Protein AF-A0A2N9NLK1-F1 (afdb_monomer)

pLDDT: mean 79.8, std 21.97, range [38.28, 98.75]

Structure (mmCIF, N/CA/C/O backbone):
data_AF-A0A2N9NLK1-F1
#
_entry.id   AF-A0A2N9NLK1-F1
#
loop_
_atom_site.group_PDB
_atom_site.id
_atom_site.type_symbol
_atom_site.label_atom_id
_atom_site.label_alt_id
_atom_site.label_comp_id
_atom_site.label_asym_id
_atom_site.label_entity_id
_atom_site.label_seq_id
_atom_site.pdbx_PDB_ins_code
_atom_site.Cartn_x
_atom_site.Cartn_y
_atom_site.Cartn_z
_atom_site.occupancy
_atom_site.B_iso_or_equiv
_atom_site.auth_seq_id
_atom_site.auth_comp_id
_atom_site.auth_asym_id
_atom_site.auth_atom_id
_atom_site.pdbx_PDB_model_num
ATOM 1 N N . MET A 1 1 ? 2.372 1.868 22.533 1.00 63.94 1 MET A N 1
ATOM 2 C CA . MET A 1 1 ? 2.120 1.530 21.113 1.00 63.94 1 MET A CA 1
ATOM 3 C C . MET A 1 1 ? 2.693 2.636 20.248 1.00 63.94 1 MET A C 1
ATOM 5 O O . MET A 1 1 ? 2.589 3.790 20.648 1.00 63.94 1 MET A O 1
ATOM 9 N N . ALA A 1 2 ? 3.323 2.299 19.120 1.00 80.50 2 ALA A N 1
ATOM 10 C CA . ALA A 1 2 ? 3.783 3.309 18.170 1.00 80.5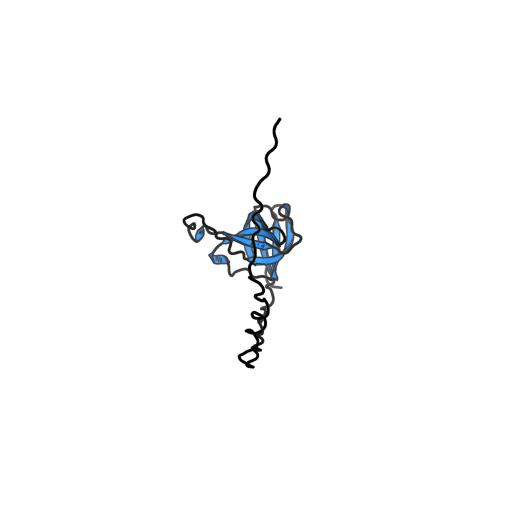0 2 ALA A CA 1
ATOM 11 C C . ALA A 1 2 ? 2.580 4.086 17.608 1.00 80.50 2 ALA A C 1
ATOM 13 O O . ALA A 1 2 ? 1.490 3.533 17.453 1.00 80.50 2 ALA A O 1
ATOM 14 N N . LYS A 1 3 ? 2.768 5.381 17.346 1.00 93.50 3 LYS A N 1
ATOM 15 C CA . LYS A 1 3 ? 1.737 6.220 16.731 1.00 93.50 3 LYS A CA 1
ATOM 16 C C . LYS A 1 3 ? 1.509 5.749 15.284 1.00 93.50 3 LYS A C 1
ATOM 18 O O . LYS A 1 3 ? 2.502 5.572 14.582 1.00 93.50 3 LYS A O 1
ATOM 23 N N . PRO A 1 4 ? 0.252 5.597 14.822 1.00 96.69 4 PRO A N 1
ATOM 24 C CA . PRO A 1 4 ? -0.029 5.289 13.424 1.00 96.69 4 PRO A CA 1
ATOM 25 C C . PRO A 1 4 ? 0.589 6.323 12.479 1.00 96.69 4 PRO A C 1
ATOM 27 O O . PRO A 1 4 ? 0.421 7.529 12.679 1.00 96.69 4 PRO A O 1
ATOM 30 N N . GLU A 1 5 ? 1.264 5.849 11.437 1.00 97.62 5 GLU A N 1
ATOM 31 C CA . GLU A 1 5 ? 1.932 6.677 10.431 1.00 97.62 5 GLU A CA 1
ATOM 32 C C . GLU A 1 5 ? 1.176 6.578 9.104 1.00 97.62 5 GLU A C 1
ATOM 34 O O . GLU A 1 5 ? 0.944 5.486 8.587 1.00 97.62 5 GLU A O 1
ATOM 39 N N . PHE A 1 6 ? 0.765 7.716 8.545 1.00 97.88 6 PHE A N 1
ATOM 40 C CA . PHE A 1 6 ? 0.165 7.735 7.215 1.00 97.88 6 PHE A CA 1
ATOM 41 C C . PHE A 1 6 ? 1.239 7.481 6.160 1.00 97.88 6 PHE A C 1
ATOM 43 O O . PHE A 1 6 ? 2.251 8.177 6.143 1.00 97.88 6 PHE A O 1
ATOM 50 N N . ILE A 1 7 ? 0.990 6.532 5.257 1.00 97.94 7 ILE A N 1
ATOM 51 C CA . ILE A 1 7 ? 1.933 6.206 4.187 1.00 97.94 7 ILE A CA 1
ATOM 52 C C . ILE A 1 7 ? 1.459 6.790 2.857 1.00 97.94 7 ILE A C 1
ATOM 54 O O . ILE A 1 7 ? 2.142 7.629 2.274 1.00 97.94 7 ILE A O 1
ATOM 58 N N . PHE A 1 8 ? 0.297 6.363 2.357 1.00 98.31 8 PHE A N 1
ATOM 59 C CA . PHE A 1 8 ? -0.210 6.821 1.061 1.00 98.31 8 PHE A CA 1
ATOM 60 C C . PHE A 1 8 ? -1.727 6.652 0.928 1.00 98.31 8 PHE A C 1
ATOM 62 O O . PHE A 1 8 ? -2.367 5.951 1.715 1.00 98.31 8 PHE A O 1
ATOM 69 N N . SER A 1 9 ? -2.299 7.290 -0.093 1.00 98.44 9 SER A N 1
ATOM 70 C CA . SER A 1 9 ? -3.684 7.074 -0.523 1.00 98.44 9 SER A CA 1
ATOM 71 C C . SER A 1 9 ? -3.702 6.178 -1.757 1.00 98.44 9 SER A C 1
ATOM 73 O O . SER A 1 9 ? -2.937 6.406 -2.691 1.00 98.44 9 SER A O 1
ATOM 75 N N . VAL A 1 10 ? -4.577 5.177 -1.769 1.00 98.44 10 VAL A N 1
ATOM 76 C CA . VAL A 1 10 ? -4.757 4.263 -2.899 1.00 98.44 10 VAL A CA 1
ATOM 77 C C . VAL A 1 10 ? -5.348 5.024 -4.082 1.00 98.44 10 VAL A C 1
ATOM 79 O O . VAL A 1 10 ? -6.421 5.609 -3.973 1.00 98.44 10 VAL A O 1
ATOM 82 N N . GLU A 1 11 ? -4.662 5.007 -5.217 1.00 97.69 11 GLU A N 1
ATOM 83 C CA . GLU A 1 11 ? -5.116 5.611 -6.472 1.00 97.69 11 GLU A CA 1
ATOM 84 C C . GLU A 1 11 ? -5.952 4.615 -7.283 1.00 97.69 11 GLU A C 1
ATOM 86 O O . GLU A 1 11 ? -7.000 4.963 -7.817 1.00 97.69 11 GLU A O 1
ATOM 91 N N . HIS A 1 12 ? -5.514 3.358 -7.339 1.00 97.06 12 HIS A N 1
ATOM 92 C CA . HIS A 1 12 ? -6.258 2.250 -7.932 1.00 97.06 12 HIS A CA 1
ATOM 93 C C . HIS A 1 12 ? -5.761 0.913 -7.376 1.00 97.06 12 HIS A C 1
ATOM 95 O O . HIS A 1 12 ? -4.760 0.838 -6.656 1.00 97.06 12 HIS A O 1
ATOM 101 N N . THR A 1 13 ? -6.464 -0.158 -7.726 1.00 97.44 13 THR A N 1
ATOM 102 C CA . THR A 1 13 ? -6.131 -1.522 -7.325 1.00 97.44 13 THR A CA 1
ATOM 103 C C . THR A 1 13 ? -6.165 -2.471 -8.509 1.00 97.44 13 THR A C 1
ATOM 105 O O . THR A 1 13 ? -6.843 -2.230 -9.505 1.00 97.44 13 THR A O 1
ATOM 108 N N . PHE A 1 14 ? -5.424 -3.565 -8.394 1.00 96.25 14 PHE A N 1
ATOM 109 C CA . PHE A 1 14 ? -5.533 -4.713 -9.286 1.00 96.25 14 PHE A CA 1
ATOM 110 C C . PHE A 1 14 ? -5.249 -5.987 -8.496 1.00 96.25 14 PHE A C 1
ATOM 112 O O . PHE A 1 14 ? -4.712 -5.933 -7.390 1.00 96.25 14 PHE A O 1
ATOM 119 N N . THR A 1 15 ? -5.600 -7.140 -9.050 1.00 95.69 15 THR A N 1
ATOM 120 C CA . THR A 1 15 ? -5.297 -8.434 -8.438 1.00 95.69 15 THR A CA 1
ATOM 121 C C . THR A 1 15 ? -4.181 -9.135 -9.197 1.00 95.69 15 THR A C 1
ATOM 123 O O . THR A 1 15 ? -4.072 -9.041 -10.420 1.00 95.69 15 THR A O 1
ATOM 126 N N . ILE A 1 16 ? -3.333 -9.850 -8.464 1.00 93.31 16 ILE A N 1
ATOM 127 C CA . ILE A 1 16 ? -2.423 -10.833 -9.042 1.00 93.31 16 ILE A CA 1
ATOM 128 C C . ILE A 1 16 ? -2.986 -12.209 -8.703 1.00 93.31 16 ILE A C 1
ATOM 130 O O . ILE A 1 16 ? -3.142 -12.548 -7.525 1.00 93.31 16 ILE A O 1
ATOM 134 N N . ALA A 1 17 ? -3.300 -12.992 -9.738 1.00 92.62 17 ALA A N 1
ATOM 135 C CA . ALA A 1 17 ? -3.871 -14.326 -9.593 1.00 92.62 17 ALA A CA 1
ATOM 136 C C . ALA A 1 17 ? -3.035 -15.182 -8.626 1.00 92.62 17 ALA A C 1
ATOM 138 O O . ALA A 1 17 ? -1.814 -15.271 -8.751 1.00 92.62 17 ALA A O 1
ATOM 139 N N . GLY A 1 18 ? -3.700 -15.765 -7.626 1.00 92.75 18 GLY A N 1
ATOM 140 C CA . GLY A 1 18 ? -3.068 -16.595 -6.596 1.00 92.75 18 GLY A CA 1
ATOM 141 C C . GLY A 1 18 ? -2.240 -15.847 -5.540 1.00 92.75 18 GLY A C 1
ATOM 142 O O . GLY A 1 18 ? -1.726 -16.498 -4.638 1.00 92.75 18 GLY A O 1
ATOM 143 N N . ARG A 1 19 ? -2.104 -14.513 -5.612 1.00 94.44 19 ARG A N 1
ATOM 144 C CA . ARG A 1 19 ? -1.315 -13.721 -4.642 1.00 94.44 19 ARG A CA 1
ATOM 145 C C . ARG A 1 19 ? -2.149 -12.722 -3.843 1.00 94.44 19 ARG A C 1
ATOM 147 O O . ARG A 1 19 ? -1.874 -12.539 -2.663 1.00 94.44 19 ARG A O 1
ATOM 154 N N . GLY A 1 20 ? -3.151 -12.098 -4.463 1.00 94.81 20 GLY A N 1
ATOM 155 C CA . GLY A 1 20 ? -4.064 -11.168 -3.788 1.00 94.81 20 GLY A CA 1
ATOM 156 C C . GLY A 1 20 ? -4.147 -9.792 -4.445 1.00 94.81 20 GLY A C 1
ATOM 157 O O . GLY A 1 20 ? -3.884 -9.637 -5.639 1.00 94.81 20 GLY A O 1
ATOM 158 N N . VAL A 1 21 ? -4.559 -8.798 -3.657 1.00 97.75 21 VAL A N 1
ATOM 159 C CA . VAL A 1 21 ? -4.818 -7.422 -4.105 1.00 97.75 21 VAL A CA 1
ATOM 160 C C . VAL A 1 21 ? -3.564 -6.569 -3.970 1.00 97.75 21 VAL A C 1
ATOM 162 O O . VAL A 1 21 ? -2.935 -6.524 -2.914 1.00 97.75 21 VAL A O 1
ATOM 165 N N . CYS A 1 22 ? -3.239 -5.836 -5.027 1.00 97.62 22 CYS A N 1
ATOM 166 C CA . CYS A 1 22 ? -2.252 -4.773 -5.017 1.00 97.62 22 CYS A CA 1
ATOM 167 C C . CYS A 1 22 ? -2.941 -3.415 -4.890 1.00 97.62 22 CYS A C 1
ATOM 169 O O . CYS A 1 22 ? -3.770 -3.052 -5.725 1.00 97.62 22 CYS A O 1
ATOM 171 N N . ALA A 1 23 ? -2.547 -2.649 -3.877 1.00 97.94 23 ALA A N 1
ATOM 172 C CA . ALA A 1 23 ? -2.900 -1.247 -3.722 1.00 97.94 23 ALA A CA 1
ATOM 173 C C . ALA A 1 23 ? -1.821 -0.362 -4.346 1.00 97.94 23 ALA A C 1
ATOM 175 O O . ALA A 1 23 ? -0.657 -0.430 -3.952 1.00 97.94 23 ALA A O 1
ATOM 176 N N . VAL A 1 24 ? -2.191 0.464 -5.322 1.00 97.00 24 VAL A N 1
ATOM 177 C CA . VAL A 1 24 ? -1.257 1.350 -6.025 1.00 97.00 24 VAL A CA 1
ATOM 178 C C . VAL A 1 24 ? -1.388 2.764 -5.485 1.00 97.00 24 VAL A C 1
ATOM 180 O O . VAL A 1 24 ? -2.495 3.265 -5.317 1.00 97.00 24 VAL A O 1
ATOM 183 N N . GLY A 1 25 ? -0.255 3.405 -5.209 1.00 96.12 25 GLY A N 1
ATOM 184 C CA . GLY A 1 25 ? -0.213 4.789 -4.726 1.00 96.12 25 GLY A CA 1
ATOM 185 C C . GLY A 1 25 ? 1.055 5.134 -3.941 1.00 96.12 25 GLY A C 1
ATOM 186 O O . GLY A 1 25 ? 1.311 6.307 -3.678 1.00 96.12 25 GLY A O 1
ATOM 187 N N . LEU A 1 26 ? 1.884 4.138 -3.607 1.00 96.44 26 LEU A N 1
ATOM 188 C CA . LEU A 1 26 ? 3.167 4.363 -2.948 1.00 96.44 26 LEU A CA 1
ATOM 189 C C . LEU A 1 26 ? 4.121 5.099 -3.899 1.00 96.44 26 LEU A C 1
ATOM 191 O O . LEU A 1 26 ? 4.350 4.651 -5.025 1.00 96.44 26 LEU A O 1
ATOM 195 N N . ARG A 1 27 ? 4.672 6.234 -3.466 1.00 95.00 27 ARG A N 1
ATOM 196 C CA . ARG A 1 27 ? 5.594 7.037 -4.283 1.00 95.00 27 ARG A CA 1
ATOM 197 C C . ARG A 1 27 ? 7.010 6.478 -4.241 1.00 95.00 27 ARG A C 1
ATOM 199 O O . ARG A 1 27 ? 7.382 5.790 -3.296 1.00 95.00 27 ARG A O 1
ATOM 206 N N . HIS A 1 28 ? 7.835 6.853 -5.220 1.00 91.94 28 HIS A N 1
ATOM 207 C CA . HIS A 1 28 ? 9.243 6.446 -5.261 1.00 91.94 28 HIS A CA 1
ATOM 208 C C . HIS A 1 28 ? 10.018 6.782 -3.977 1.00 91.94 28 HIS A C 1
ATOM 210 O O . HIS A 1 28 ? 10.730 5.937 -3.443 1.00 91.94 28 HIS A O 1
ATOM 216 N N . THR A 1 29 ? 9.815 7.982 -3.428 1.00 93.69 29 THR A N 1
ATOM 217 C CA . THR A 1 29 ? 10.446 8.432 -2.175 1.00 93.69 29 THR A CA 1
ATOM 218 C C . THR A 1 29 ? 10.009 7.636 -0.941 1.00 93.69 29 THR A C 1
ATOM 220 O O . THR A 1 29 ? 10.631 7.745 0.110 1.00 93.69 29 THR A O 1
ATOM 223 N N . GLN A 1 30 ? 8.955 6.827 -1.061 1.00 94.38 30 GLN A N 1
ATOM 224 C CA . GLN A 1 30 ? 8.346 6.059 0.022 1.00 94.38 30 GLN A CA 1
ATOM 225 C C . GLN A 1 30 ? 8.558 4.549 -0.134 1.00 94.38 30 GLN A C 1
ATOM 227 O O . GLN A 1 30 ? 8.073 3.782 0.683 1.00 94.38 30 GLN A O 1
ATOM 232 N N . VAL A 1 31 ? 9.276 4.072 -1.152 1.00 91.19 31 VAL A N 1
ATOM 233 C CA . VAL A 1 31 ? 9.394 2.621 -1.406 1.00 91.19 31 VAL A CA 1
ATOM 234 C C . VAL A 1 31 ? 10.006 1.861 -0.220 1.00 91.19 31 VAL A C 1
ATOM 236 O O . VAL A 1 31 ? 9.633 0.722 0.037 1.00 91.19 31 VAL A O 1
ATOM 239 N N . ASN A 1 32 ? 10.865 2.516 0.566 1.00 92.62 32 ASN A N 1
ATOM 240 C CA . ASN A 1 32 ? 11.464 1.944 1.777 1.00 92.62 32 ASN A CA 1
ATOM 241 C C . ASN A 1 32 ? 10.619 2.155 3.048 1.00 92.62 32 ASN A C 1
ATOM 243 O O . ASN A 1 32 ? 11.031 1.746 4.132 1.00 92.62 32 ASN A O 1
ATOM 247 N N . SER A 1 33 ? 9.457 2.808 2.948 1.00 94.88 33 SER A N 1
ATOM 248 C CA . SER A 1 33 ? 8.591 3.092 4.096 1.00 94.88 33 SER A CA 1
ATOM 249 C C . SER A 1 33 ? 7.682 1.924 4.463 1.00 94.88 33 SER A C 1
ATOM 251 O O . SER A 1 33 ? 6.966 2.032 5.455 1.00 94.88 33 SER A O 1
ATOM 253 N N . LEU A 1 34 ? 7.675 0.835 3.693 1.00 96.12 34 LEU A N 1
ATOM 254 C CA . LEU A 1 34 ? 6.923 -0.391 3.956 1.00 96.12 34 LEU A CA 1
ATOM 255 C C . LEU A 1 34 ? 7.789 -1.608 3.636 1.00 96.12 34 LEU A C 1
ATOM 257 O O . LEU A 1 34 ? 8.583 -1.590 2.699 1.00 96.12 34 LEU A O 1
ATOM 261 N N . ARG A 1 35 ? 7.599 -2.684 4.395 1.00 95.44 35 ARG A N 1
ATOM 262 C CA . ARG A 1 35 ? 8.253 -3.976 4.163 1.00 95.44 35 ARG A CA 1
ATOM 263 C C . ARG A 1 35 ? 7.291 -5.140 4.396 1.00 95.44 35 ARG A C 1
ATOM 265 O O . ARG A 1 35 ? 6.310 -4.969 5.120 1.00 95.44 35 ARG A O 1
ATOM 272 N N . PRO A 1 36 ? 7.563 -6.325 3.818 1.00 96.44 36 PRO A N 1
ATOM 273 C CA . PRO A 1 36 ? 6.789 -7.526 4.108 1.00 96.44 36 PRO A CA 1
ATOM 274 C C . PRO A 1 36 ? 6.627 -7.765 5.616 1.00 96.44 36 PRO A C 1
ATOM 276 O O . PRO A 1 36 ? 7.586 -7.648 6.380 1.00 96.44 36 PRO A O 1
ATOM 279 N N . GLY A 1 37 ? 5.407 -8.095 6.032 1.00 97.06 37 GLY A N 1
ATOM 280 C CA . GLY A 1 37 ? 5.014 -8.330 7.420 1.00 97.06 37 GLY A CA 1
ATOM 281 C C . GLY A 1 37 ? 4.593 -7.083 8.204 1.00 97.06 37 GLY A C 1
ATOM 282 O O . GLY A 1 37 ? 4.057 -7.232 9.301 1.00 97.06 37 GLY A O 1
ATOM 283 N N . ASP A 1 38 ? 4.806 -5.866 7.683 1.00 97.94 38 ASP A N 1
ATOM 284 C CA . ASP A 1 38 ? 4.322 -4.647 8.342 1.00 97.94 38 ASP A CA 1
ATOM 285 C C . ASP A 1 38 ? 2.794 -4.705 8.486 1.00 97.94 38 ASP A C 1
ATOM 287 O O . ASP A 1 38 ? 2.079 -4.986 7.520 1.00 97.94 38 ASP A O 1
ATOM 291 N N . ARG A 1 39 ? 2.285 -4.428 9.692 1.00 97.88 39 ARG A N 1
ATOM 292 C CA . ARG A 1 39 ? 0.845 -4.376 9.966 1.00 97.88 39 ARG A CA 1
ATOM 293 C C . ARG A 1 39 ? 0.310 -3.002 9.615 1.00 97.88 39 ARG A C 1
ATOM 295 O O . ARG A 1 39 ? 0.827 -1.981 10.076 1.00 97.88 39 ARG A O 1
ATOM 302 N N . ILE A 1 40 ? -0.764 -2.993 8.841 1.00 98.38 40 ILE A N 1
ATOM 303 C CA . ILE A 1 40 ? -1.351 -1.781 8.284 1.00 98.38 40 ILE A CA 1
ATOM 304 C C . ILE A 1 40 ? -2.855 -1.718 8.537 1.00 98.38 40 ILE A C 1
ATOM 306 O O . ILE A 1 40 ? -3.534 -2.736 8.693 1.00 98.38 40 ILE A O 1
ATOM 310 N N . GLU A 1 41 ? -3.373 -0.499 8.533 1.00 98.44 41 GLU A N 1
ATOM 311 C CA . GLU A 1 41 ? -4.796 -0.202 8.455 1.00 98.44 41 GLU A CA 1
ATOM 312 C C . GLU A 1 41 ? -5.124 0.449 7.113 1.00 98.44 41 GLU A C 1
ATOM 314 O O . GLU A 1 41 ? -4.477 1.401 6.675 1.00 98.44 41 GLU A O 1
ATOM 319 N N . LEU A 1 42 ? -6.171 -0.065 6.480 1.00 98.50 42 LEU A N 1
ATOM 320 C CA . LEU A 1 42 ? -6.796 0.468 5.283 1.00 98.50 42 LEU A CA 1
ATOM 321 C C . LEU A 1 42 ? -8.045 1.218 5.737 1.00 98.50 42 LEU A C 1
ATOM 323 O O . LEU A 1 42 ? -9.017 0.606 6.179 1.00 98.50 42 LEU A O 1
ATOM 327 N N . ARG A 1 43 ? -7.998 2.547 5.688 1.00 98.56 43 ARG A N 1
ATOM 328 C CA . ARG A 1 43 ? -9.076 3.420 6.163 1.00 98.56 43 ARG A CA 1
ATOM 329 C C . ARG A 1 43 ? -9.821 3.990 4.968 1.00 98.56 43 ARG A C 1
ATOM 331 O O . ARG A 1 43 ? -9.268 4.808 4.228 1.00 98.56 43 ARG A O 1
ATOM 338 N N . ARG A 1 44 ? -11.048 3.527 4.755 1.00 98.38 44 ARG A N 1
ATOM 339 C CA . ARG A 1 44 ? -11.919 3.974 3.663 1.00 98.38 44 ARG A CA 1
ATOM 340 C C . ARG A 1 44 ? -12.548 5.329 3.989 1.00 98.38 44 ARG A C 1
ATOM 342 O O . ARG A 1 44 ? -12.577 5.760 5.141 1.00 98.38 44 ARG A O 1
ATOM 349 N N . ALA A 1 45 ? -13.059 6.002 2.959 1.00 97.00 45 ALA A N 1
ATOM 350 C CA . ALA A 1 45 ? -13.735 7.292 3.107 1.00 97.00 45 ALA A CA 1
ATOM 351 C C . ALA A 1 45 ? -15.071 7.191 3.867 1.00 97.00 45 ALA A C 1
ATOM 353 O O . ALA A 1 45 ? -15.470 8.153 4.512 1.00 97.00 45 ALA A O 1
ATOM 354 N N . ASP A 1 46 ? -15.723 6.025 3.833 1.00 97.00 46 ASP A N 1
ATOM 355 C CA . ASP A 1 46 ? -16.957 5.729 4.577 1.00 97.00 46 ASP A CA 1
ATOM 356 C C . ASP A 1 46 ? -16.729 5.484 6.086 1.00 97.00 46 ASP A C 1
ATOM 358 O O . ASP A 1 46 ? -17.676 5.223 6.822 1.00 97.00 46 ASP A O 1
ATOM 362 N N . GLY A 1 47 ? -15.477 5.564 6.556 1.00 97.56 47 GLY A N 1
ATOM 363 C CA . GLY A 1 47 ? -15.094 5.310 7.946 1.00 97.56 47 GLY A CA 1
ATOM 364 C C . GLY A 1 47 ? -14.740 3.852 8.251 1.00 97.56 47 GLY A C 1
ATOM 365 O O . GLY A 1 47 ? -14.223 3.572 9.333 1.00 97.56 47 GLY A O 1
ATOM 366 N N . THR A 1 48 ? -14.937 2.926 7.309 1.00 98.12 48 THR A N 1
ATOM 367 C CA . THR A 1 48 ? -14.560 1.518 7.471 1.00 98.12 48 THR A CA 1
ATOM 368 C C . THR A 1 48 ? -13.048 1.381 7.609 1.00 98.12 48 THR A C 1
ATOM 370 O O . THR A 1 48 ? -12.274 1.936 6.820 1.00 98.12 48 THR A O 1
ATOM 373 N N . VAL A 1 49 ? -12.618 0.582 8.587 1.00 98.00 49 VAL A N 1
ATOM 374 C CA . VAL A 1 49 ? -11.209 0.250 8.810 1.00 98.00 49 VAL A CA 1
ATOM 375 C C . VAL A 1 49 ? -11.003 -1.244 8.630 1.00 98.00 49 VAL A C 1
ATOM 377 O O . VAL A 1 49 ? -11.598 -2.053 9.338 1.00 98.00 49 VAL A O 1
ATOM 380 N N . VAL A 1 50 ? -10.113 -1.606 7.711 1.00 97.62 50 VAL A N 1
ATOM 381 C CA . VAL A 1 50 ? -9.694 -2.990 7.483 1.00 97.62 50 VAL A CA 1
ATOM 382 C C . VAL A 1 50 ? -8.240 -3.143 7.907 1.00 97.62 50 VAL A C 1
ATOM 384 O O . VAL A 1 50 ? -7.377 -2.375 7.486 1.00 97.62 50 VAL A O 1
ATOM 387 N N . ARG A 1 51 ? -7.952 -4.136 8.749 1.00 97.38 51 ARG A N 1
ATOM 388 C CA . ARG A 1 51 ? -6.582 -4.465 9.161 1.00 97.38 51 ARG A CA 1
ATOM 389 C C . ARG A 1 51 ? -6.000 -5.523 8.240 1.00 97.38 51 ARG A C 1
ATOM 391 O O . ARG A 1 51 ? -6.674 -6.489 7.899 1.00 97.38 51 ARG A O 1
ATOM 398 N N . SER A 1 52 ? -4.745 -5.340 7.851 1.00 97.62 52 SER A N 1
ATOM 399 C CA . SER A 1 52 ? -4.027 -6.274 6.986 1.00 97.62 52 SER A CA 1
ATOM 400 C C . SER A 1 52 ? -2.523 -6.218 7.262 1.00 97.62 52 SER A C 1
ATOM 402 O O . SER A 1 52 ? -2.063 -5.572 8.209 1.00 97.62 52 SER A O 1
ATOM 404 N N . GLN A 1 53 ? -1.753 -6.917 6.439 1.00 97.81 53 GLN A N 1
ATOM 405 C CA . GLN A 1 53 ? -0.301 -6.877 6.422 1.00 97.81 53 GLN A CA 1
ATOM 406 C C . GLN A 1 53 ? 0.197 -6.643 5.002 1.00 97.81 53 GLN A C 1
ATOM 408 O O . GLN A 1 53 ? -0.431 -7.057 4.025 1.00 97.81 53 GLN A O 1
ATOM 413 N N . VAL A 1 54 ? 1.355 -6.006 4.893 1.00 98.06 54 VAL A N 1
ATOM 414 C CA . VAL A 1 54 ? 2.088 -5.938 3.632 1.00 98.06 54 VAL A CA 1
ATOM 415 C C . VAL A 1 54 ? 2.636 -7.328 3.324 1.00 98.06 54 VAL A C 1
ATOM 417 O O . VAL A 1 54 ? 3.424 -7.869 4.092 1.00 98.06 54 VAL A O 1
ATOM 420 N N . ALA A 1 55 ? 2.247 -7.910 2.195 1.00 97.44 55 ALA A N 1
ATOM 421 C CA . ALA A 1 55 ? 2.847 -9.148 1.705 1.00 97.44 55 ALA A CA 1
ATOM 422 C C . ALA A 1 55 ? 4.119 -8.856 0.895 1.00 97.44 55 ALA A C 1
ATOM 424 O O . ALA A 1 55 ? 5.116 -9.559 1.034 1.00 97.44 55 ALA A O 1
ATOM 425 N N . ALA A 1 56 ? 4.099 -7.802 0.073 1.00 96.19 56 ALA A N 1
ATOM 426 C CA . ALA A 1 56 ? 5.252 -7.340 -0.695 1.00 96.19 56 ALA A CA 1
ATOM 427 C C . ALA A 1 56 ? 5.076 -5.890 -1.169 1.00 96.19 56 ALA A C 1
ATOM 429 O O . ALA A 1 56 ? 3.955 -5.398 -1.294 1.00 96.19 56 ALA A O 1
ATOM 430 N N . VAL A 1 57 ? 6.187 -5.225 -1.488 1.00 95.62 57 VAL A N 1
ATOM 431 C CA . VAL A 1 57 ? 6.191 -4.024 -2.336 1.00 95.62 57 VAL A CA 1
ATOM 432 C C . VAL A 1 57 ? 6.649 -4.475 -3.719 1.00 95.62 57 VAL A C 1
ATOM 434 O O . VAL A 1 57 ? 7.774 -4.939 -3.891 1.00 95.62 57 VAL A O 1
ATOM 437 N N . GLU A 1 58 ? 5.749 -4.424 -4.693 1.00 91.25 58 GLU A N 1
ATOM 438 C CA . GLU A 1 58 ? 5.996 -4.947 -6.031 1.00 91.25 58 GLU A CA 1
ATOM 439 C C . GLU A 1 58 ? 6.733 -3.906 -6.876 1.00 91.25 58 GLU A C 1
ATOM 441 O O . GLU A 1 58 ? 6.243 -2.800 -7.105 1.00 91.25 58 GLU A O 1
ATOM 446 N N . TRP A 1 59 ? 7.874 -4.280 -7.448 1.00 80.25 59 TRP A N 1
ATOM 447 C CA . TRP A 1 59 ? 8.516 -3.501 -8.508 1.00 80.25 59 TRP A CA 1
ATOM 448 C C . TRP A 1 59 ? 7.903 -3.853 -9.861 1.00 80.25 59 TRP A C 1
ATOM 450 O O . TRP A 1 59 ? 8.521 -4.486 -10.715 1.00 80.25 59 TRP A O 1
ATOM 460 N N . ARG A 1 60 ? 6.648 -3.451 -10.076 1.00 63.47 60 ARG A N 1
ATOM 461 C CA . ARG A 1 60 ? 6.011 -3.595 -11.387 1.00 63.47 60 ARG A CA 1
ATOM 462 C C . ARG A 1 60 ? 6.296 -2.353 -12.227 1.00 63.47 60 ARG A C 1
ATOM 464 O O . ARG A 1 60 ? 5.492 -1.432 -12.278 1.00 63.47 60 ARG A O 1
ATOM 471 N N . GLN A 1 61 ? 7.460 -2.314 -12.866 1.00 59.84 61 GLN A N 1
ATOM 472 C CA . GLN A 1 61 ? 7.802 -1.272 -13.836 1.00 59.84 61 GLN A CA 1
ATOM 473 C C . GLN A 1 61 ? 8.207 -1.909 -15.160 1.00 59.84 61 GLN A C 1
ATOM 475 O O . GLN A 1 61 ? 9.370 -1.914 -15.544 1.00 59.84 61 GLN A O 1
ATOM 480 N N . THR A 1 62 ? 7.227 -2.470 -15.867 1.00 58.62 62 THR A N 1
ATOM 481 C CA . THR A 1 62 ? 7.381 -2.715 -17.303 1.00 58.62 62 THR A CA 1
ATOM 482 C C . THR A 1 62 ? 6.887 -1.465 -18.011 1.00 58.62 62 THR A C 1
ATOM 484 O O . THR A 1 62 ? 5.693 -1.301 -18.250 1.00 58.62 62 THR A O 1
ATOM 487 N N . TYR A 1 63 ? 7.798 -0.535 -18.274 1.00 67.44 63 TYR A N 1
ATOM 488 C CA . TYR A 1 63 ? 7.504 0.594 -19.143 1.00 67.44 63 TYR A CA 1
ATOM 489 C C . TYR A 1 63 ? 7.731 0.142 -20.577 1.00 67.44 63 TYR A C 1
ATOM 491 O O . TYR A 1 63 ? 8.812 -0.336 -20.904 1.00 67.44 63 TYR A O 1
ATOM 499 N N . ALA A 1 64 ? 6.705 0.252 -21.420 1.00 70.00 64 ALA A N 1
ATOM 500 C CA . ALA A 1 64 ? 6.802 -0.168 -22.817 1.00 70.00 64 ALA A CA 1
ATOM 501 C C . ALA A 1 64 ? 7.785 0.699 -23.628 1.00 70.00 64 ALA A C 1
ATOM 503 O O . ALA A 1 64 ? 8.235 0.277 -24.687 1.00 70.00 64 ALA A O 1
ATOM 504 N N . VAL A 1 65 ? 8.100 1.906 -23.139 1.00 79.94 65 VAL A N 1
ATOM 505 C CA . VAL A 1 65 ? 8.973 2.871 -23.816 1.00 79.94 65 VAL A CA 1
ATOM 506 C C . VAL A 1 65 ? 9.845 3.600 -22.784 1.00 79.94 65 VAL A C 1
ATOM 508 O O . VAL A 1 65 ? 10.806 3.035 -22.267 1.00 79.94 65 VAL A O 1
ATOM 511 N N . THR A 1 66 ? 9.482 4.834 -22.431 1.00 84.25 66 THR A N 1
ATOM 512 C CA . THR A 1 66 ? 10.196 5.672 -21.471 1.00 84.25 66 THR A CA 1
ATOM 513 C C . THR A 1 66 ? 9.479 5.594 -20.127 1.00 84.25 66 THR A C 1
ATOM 515 O O . THR A 1 66 ? 8.260 5.785 -20.084 1.00 84.25 66 THR A O 1
ATOM 518 N N . PRO A 1 67 ? 10.185 5.307 -19.021 1.00 83.69 67 PRO A N 1
ATOM 519 C CA . PRO A 1 67 ? 9.585 5.419 -17.703 1.00 83.69 67 PRO A CA 1
ATOM 520 C C . PRO A 1 67 ? 9.111 6.862 -17.469 1.00 83.69 67 PRO A C 1
ATOM 522 O O . PRO A 1 67 ? 9.836 7.792 -17.828 1.00 83.69 67 PRO A O 1
ATOM 525 N N . PRO A 1 68 ? 7.957 7.076 -16.819 1.00 87.25 68 PRO A N 1
ATOM 526 C CA . PRO A 1 68 ? 7.561 8.401 -16.391 1.00 87.25 68 PRO A CA 1
ATOM 527 C C . PRO A 1 68 ? 8.603 8.972 -15.410 1.00 87.25 68 PRO A C 1
ATOM 529 O O . PRO A 1 68 ? 9.392 8.211 -14.807 1.00 87.25 68 PRO A O 1
ATOM 532 N N . PRO A 1 69 ? 8.610 10.303 -15.235 1.00 91.19 69 PRO A N 1
ATOM 533 C CA . PRO A 1 69 ? 9.435 10.974 -14.240 1.00 91.19 69 PRO A CA 1
ATOM 534 C C . PRO A 1 69 ? 9.300 10.331 -12.853 1.00 91.19 69 PRO A C 1
ATOM 536 O O . PRO A 1 69 ? 8.255 9.776 -12.508 1.00 91.19 69 PRO A O 1
ATOM 539 N N . ILE A 1 70 ? 10.374 10.347 -12.059 1.00 90.38 70 ILE A N 1
ATOM 540 C CA . ILE A 1 70 ? 10.466 9.611 -10.782 1.00 90.38 70 ILE A CA 1
ATOM 541 C C . ILE A 1 70 ? 9.319 9.973 -9.821 1.00 90.38 70 ILE A C 1
ATOM 543 O O . ILE A 1 70 ? 8.773 9.10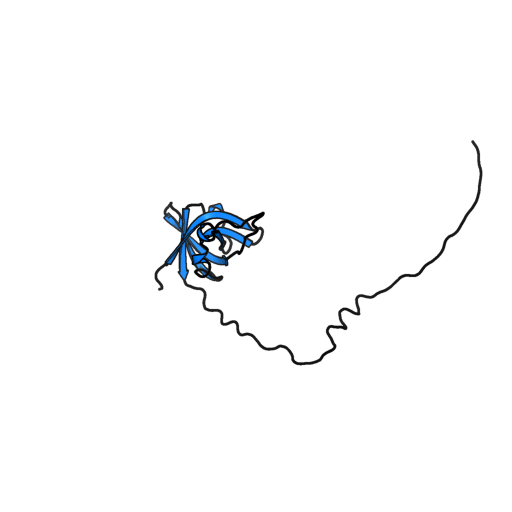5 -9.139 1.00 90.38 70 ILE A O 1
ATOM 547 N N . GLU A 1 71 ? 8.933 11.240 -9.804 1.00 91.19 71 GLU A N 1
ATOM 548 C CA . GLU A 1 71 ? 7.860 11.850 -9.026 1.00 91.19 71 GLU A CA 1
ATOM 549 C C . GLU A 1 71 ? 6.455 11.348 -9.404 1.00 91.19 71 GLU A C 1
ATOM 551 O O . GLU A 1 71 ? 5.549 11.295 -8.561 1.00 91.19 71 GLU A O 1
ATOM 556 N N . GLU A 1 72 ? 6.278 10.906 -10.647 1.00 90.81 72 GLU A N 1
ATOM 557 C CA . GLU A 1 72 ? 5.034 10.332 -11.162 1.00 90.81 72 GLU A CA 1
ATOM 558 C C . GLU A 1 72 ? 4.969 8.817 -10.956 1.00 90.81 72 GLU A C 1
ATOM 560 O O . GLU A 1 72 ? 3.896 8.219 -11.021 1.00 90.81 72 GLU A O 1
ATOM 565 N N . ARG A 1 73 ? 6.096 8.167 -10.641 1.00 90.75 73 ARG A N 1
ATOM 566 C CA . ARG A 1 73 ? 6.124 6.716 -10.437 1.00 90.75 73 ARG A CA 1
ATOM 567 C C . ARG A 1 73 ? 5.299 6.325 -9.216 1.00 90.75 73 ARG A C 1
ATOM 569 O O . ARG A 1 73 ? 5.416 6.911 -8.134 1.00 90.75 73 ARG A O 1
ATOM 576 N N . ARG A 1 74 ? 4.489 5.283 -9.395 1.00 92.75 74 ARG A N 1
ATOM 577 C CA . ARG A 1 74 ? 3.721 4.624 -8.338 1.00 92.75 74 ARG A CA 1
ATOM 578 C C . ARG A 1 74 ? 4.095 3.161 -8.259 1.00 92.75 74 ARG A C 1
ATOM 580 O O . A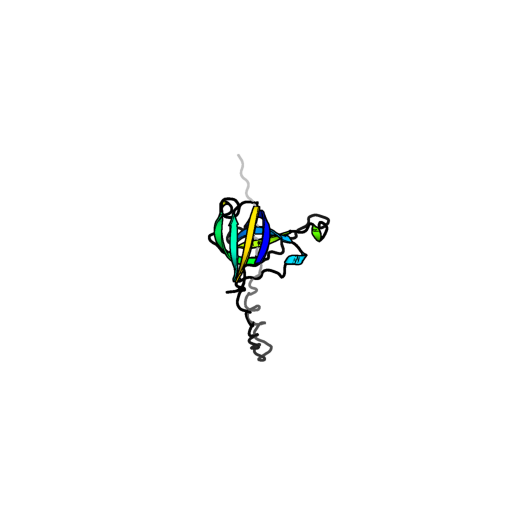RG A 1 74 ? 4.310 2.512 -9.281 1.00 92.75 74 ARG A O 1
ATOM 587 N N . PHE A 1 75 ? 4.169 2.665 -7.035 1.00 94.31 75 PHE A N 1
ATOM 588 C CA . PHE A 1 75 ? 4.534 1.293 -6.736 1.00 94.31 75 PHE A CA 1
ATOM 589 C C . PHE A 1 75 ? 3.329 0.568 -6.125 1.00 94.31 75 PHE A C 1
ATOM 591 O O . PHE A 1 75 ? 2.680 1.108 -5.221 1.00 94.31 75 PHE A O 1
ATOM 598 N N . PRO A 1 76 ? 2.989 -0.629 -6.632 1.00 96.31 76 PRO A N 1
ATOM 599 C CA . PRO A 1 76 ? 2.001 -1.488 -6.006 1.00 96.31 76 PRO A CA 1
ATOM 600 C C . PRO A 1 76 ? 2.508 -2.054 -4.678 1.00 96.31 76 PRO A C 1
ATOM 602 O O . PRO A 1 76 ? 3.624 -2.559 -4.583 1.00 96.31 76 PRO A O 1
ATOM 605 N N . VAL A 1 77 ? 1.642 -2.053 -3.672 1.00 97.50 77 VAL A N 1
ATOM 606 C CA . VAL A 1 77 ? 1.826 -2.784 -2.417 1.00 97.50 77 VAL A CA 1
ATOM 607 C C . VAL A 1 77 ? 0.876 -3.971 -2.433 1.00 97.50 77 VAL A C 1
ATOM 609 O O . VAL A 1 77 ? -0.341 -3.792 -2.451 1.00 97.50 77 VAL A O 1
ATOM 612 N N . LEU A 1 78 ? 1.423 -5.184 -2.464 1.00 98.00 78 LEU A N 1
ATOM 613 C CA . LEU A 1 78 ? 0.645 -6.409 -2.337 1.00 98.00 78 LEU A CA 1
ATOM 614 C C . LEU A 1 78 ? 0.200 -6.566 -0.883 1.00 98.00 78 LEU A C 1
ATOM 616 O O . LEU A 1 78 ? 1.021 -6.572 0.038 1.00 98.00 78 LEU A O 1
ATOM 620 N N . LEU A 1 79 ? -1.103 -6.710 -0.695 1.00 98.25 79 LEU A N 1
ATOM 621 C CA . LEU A 1 7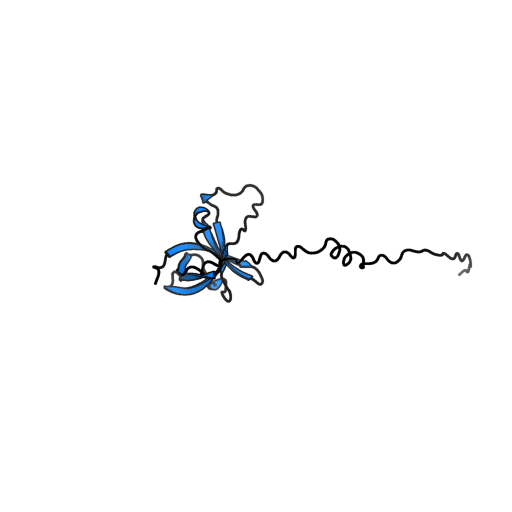9 ? -1.732 -6.888 0.602 1.00 98.25 79 LEU A CA 1
ATOM 622 C C . LEU A 1 79 ? -1.923 -8.380 0.879 1.00 98.25 79 LEU A C 1
ATOM 624 O O . LEU A 1 79 ? -2.234 -9.152 -0.031 1.00 98.25 79 LEU A O 1
ATOM 628 N N . ALA A 1 80 ? -1.749 -8.786 2.134 1.00 96.25 80 ALA A N 1
ATOM 629 C CA . ALA A 1 80 ? -1.973 -10.167 2.532 1.00 96.25 80 ALA A CA 1
ATOM 630 C C . ALA A 1 80 ? -3.453 -10.572 2.319 1.00 96.25 80 ALA A C 1
ATOM 632 O O . ALA A 1 80 ? -4.356 -9.779 2.618 1.00 96.25 80 ALA A O 1
ATOM 633 N N . PRO A 1 81 ? -3.723 -11.792 1.810 1.00 91.19 81 PRO A N 1
ATOM 634 C CA . PRO A 1 81 ? -5.082 -12.319 1.666 1.00 91.19 81 PRO A CA 1
ATOM 635 C C . PRO A 1 81 ? -5.793 -12.438 3.030 1.00 91.19 81 PRO A C 1
ATOM 637 O O . PRO A 1 81 ? -5.121 -12.474 4.063 1.00 91.19 81 PRO A O 1
ATOM 640 N N . PRO A 1 82 ? -7.140 -12.524 3.063 1.00 94.69 82 PRO A N 1
ATOM 641 C CA . PRO A 1 82 ? -8.059 -12.795 1.947 1.00 94.69 82 PRO A CA 1
ATOM 642 C C . PRO A 1 82 ? -8.734 -11.550 1.335 1.00 94.69 82 PRO A C 1
ATOM 644 O O . PRO A 1 82 ? -9.875 -11.636 0.893 1.00 94.69 82 PRO A O 1
ATOM 647 N N . LEU A 1 83 ? -8.068 -10.392 1.310 1.00 96.12 83 LEU A N 1
ATOM 648 C CA . LEU A 1 83 ? -8.678 -9.158 0.802 1.00 96.12 83 LEU A CA 1
ATOM 649 C C . LEU A 1 83 ? -9.159 -9.265 -0.649 1.00 96.12 83 LEU A C 1
ATOM 651 O O . LEU A 1 83 ? -8.450 -9.777 -1.520 1.00 96.12 83 LEU A O 1
ATOM 655 N N . LEU A 1 84 ? -10.338 -8.698 -0.901 1.00 96.38 84 LEU A N 1
ATOM 656 C CA . LEU A 1 84 ? -10.904 -8.513 -2.229 1.00 96.38 84 LEU A CA 1
ATOM 657 C C . LEU A 1 84 ? -10.597 -7.111 -2.751 1.00 96.38 84 LEU A C 1
ATOM 659 O O . LEU A 1 84 ? -10.323 -6.176 -2.001 1.00 96.38 84 LEU A O 1
ATOM 663 N N . GLN A 1 85 ? -10.661 -6.933 -4.069 1.00 96.44 85 GLN A N 1
ATOM 664 C CA . GLN A 1 85 ? -10.404 -5.626 -4.676 1.00 96.44 85 GLN A CA 1
ATOM 665 C C . GLN A 1 85 ? -11.424 -4.569 -4.219 1.00 96.44 85 GLN A C 1
ATOM 667 O O . GLN A 1 85 ? -11.059 -3.418 -3.979 1.00 96.44 85 GLN A O 1
ATOM 672 N N . SER A 1 86 ? -12.682 -4.981 -4.028 1.00 96.56 86 SER A N 1
ATOM 673 C CA . SER A 1 86 ? -13.751 -4.156 -3.453 1.00 96.56 86 SER A CA 1
ATOM 674 C C . SER A 1 86 ? -13.456 -3.708 -2.024 1.00 96.56 86 SER A C 1
ATOM 676 O O . SER A 1 86 ? -14.051 -2.737 -1.563 1.00 96.56 86 SER A O 1
ATOM 678 N N . ASP A 1 87 ? -12.530 -4.376 -1.325 1.00 97.00 87 ASP A N 1
ATOM 679 C CA . ASP A 1 87 ? -12.185 -3.990 0.034 1.00 97.00 87 ASP A CA 1
ATOM 680 C C . ASP A 1 87 ? -11.278 -2.763 0.117 1.00 97.00 87 ASP A C 1
ATOM 682 O O . ASP A 1 87 ? -11.096 -2.184 1.194 1.00 97.00 87 ASP A O 1
ATOM 686 N N . VAL A 1 88 ? -10.691 -2.380 -1.014 1.00 98.00 88 VAL A N 1
ATOM 687 C CA . VAL A 1 88 ? -9.675 -1.337 -1.099 1.00 98.00 88 VAL A CA 1
ATOM 688 C C . VAL A 1 88 ? -9.997 -0.427 -2.289 1.00 98.00 88 VAL A C 1
ATOM 690 O O . VAL A 1 88 ? -9.265 -0.407 -3.279 1.00 98.00 88 VAL A O 1
ATOM 693 N N . PRO A 1 89 ? -11.116 0.319 -2.248 1.00 98.00 89 PRO A N 1
ATOM 694 C CA . PRO A 1 89 ? -11.437 1.269 -3.305 1.00 98.00 89 PRO A CA 1
ATOM 695 C C . PRO A 1 89 ? -10.393 2.395 -3.376 1.00 98.00 89 PRO A C 1
ATOM 697 O O . PRO A 1 89 ? -9.666 2.665 -2.410 1.00 98.00 89 PRO A O 1
ATOM 700 N N . ALA A 1 90 ? -10.351 3.093 -4.512 1.00 98.25 90 ALA A N 1
ATOM 701 C CA . ALA A 1 90 ? -9.584 4.329 -4.646 1.00 98.25 90 ALA A CA 1
ATOM 702 C C . ALA A 1 90 ? -9.973 5.340 -3.548 1.00 98.25 90 ALA A C 1
ATOM 704 O O . ALA A 1 90 ? -11.119 5.398 -3.104 1.00 98.25 90 ALA A O 1
ATOM 705 N N . GLY A 1 91 ? -8.999 6.113 -3.073 1.00 98.38 91 GLY A N 1
ATOM 706 C CA . GLY A 1 91 ? -9.140 7.030 -1.941 1.00 98.38 91 GLY A CA 1
ATOM 707 C C . GLY A 1 91 ? -8.939 6.388 -0.563 1.00 98.38 91 GLY A C 1
ATOM 708 O O . GLY A 1 91 ? -8.803 7.117 0.421 1.00 98.38 91 GLY A O 1
ATOM 709 N N . THR A 1 92 ? -8.855 5.054 -0.466 1.00 98.75 92 THR A N 1
ATOM 710 C CA . THR A 1 92 ? -8.495 4.372 0.790 1.00 98.75 92 THR A CA 1
ATOM 711 C C . THR A 1 92 ? -7.128 4.850 1.276 1.00 98.75 92 THR A C 1
ATOM 713 O O . THR A 1 92 ? -6.165 4.877 0.514 1.00 98.75 92 THR A O 1
ATOM 716 N N . LYS A 1 93 ? -7.014 5.224 2.550 1.00 98.75 93 LYS A N 1
ATOM 717 C CA . LYS A 1 93 ? -5.752 5.661 3.158 1.00 98.75 93 LYS A CA 1
ATOM 718 C C . LYS A 1 93 ? -5.055 4.479 3.815 1.00 98.75 93 L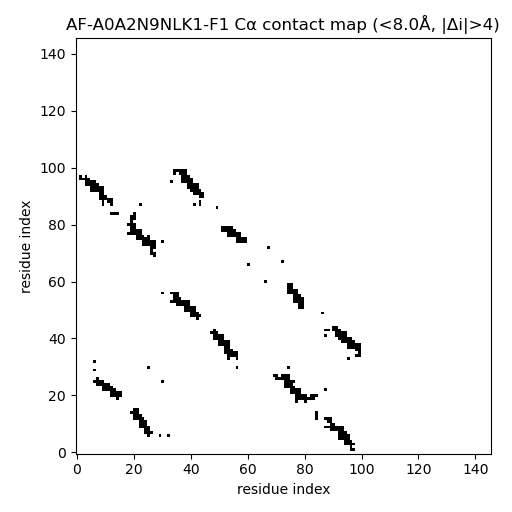YS A C 1
ATOM 720 O O . LYS A 1 93 ? -5.658 3.803 4.647 1.00 98.75 93 LYS A O 1
ATOM 725 N N . VAL A 1 94 ? -3.786 4.265 3.485 1.00 98.56 94 VAL A N 1
ATOM 726 C CA . VAL A 1 94 ? -2.949 3.217 4.073 1.00 98.56 94 VAL A CA 1
ATOM 727 C C . VAL A 1 94 ? -2.126 3.805 5.210 1.00 98.56 94 VAL A C 1
ATOM 729 O O . VAL A 1 94 ? -1.354 4.748 5.019 1.00 98.56 94 VAL A O 1
ATOM 732 N N . TRP A 1 95 ? -2.296 3.232 6.396 1.00 98.50 95 TRP A N 1
ATOM 733 C CA . TRP A 1 95 ? -1.603 3.620 7.616 1.00 98.50 95 TRP A CA 1
ATOM 734 C C . TRP A 1 95 ? -0.764 2.460 8.120 1.00 98.50 95 TRP A C 1
ATOM 736 O O . TRP A 1 95 ? -1.260 1.344 8.245 1.00 98.50 95 TRP A O 1
ATOM 746 N N . LEU A 1 96 ? 0.490 2.725 8.445 1.00 98.12 96 LEU A N 1
ATOM 747 C CA . LEU A 1 96 ? 1.324 1.788 9.170 1.00 98.12 96 LEU A CA 1
ATOM 748 C C . LEU A 1 96 ? 0.982 1.844 10.657 1.00 98.12 96 LEU A C 1
ATOM 750 O O . LEU A 1 96 ? 0.962 2.917 11.262 1.00 98.12 96 LEU A O 1
ATOM 754 N N . MET A 1 97 ? 0.762 0.671 11.240 1.00 97.75 97 MET A N 1
ATOM 755 C CA . MET A 1 97 ? 0.439 0.516 12.657 1.00 97.75 97 MET A CA 1
ATOM 756 C C . MET A 1 97 ? 1.615 -0.056 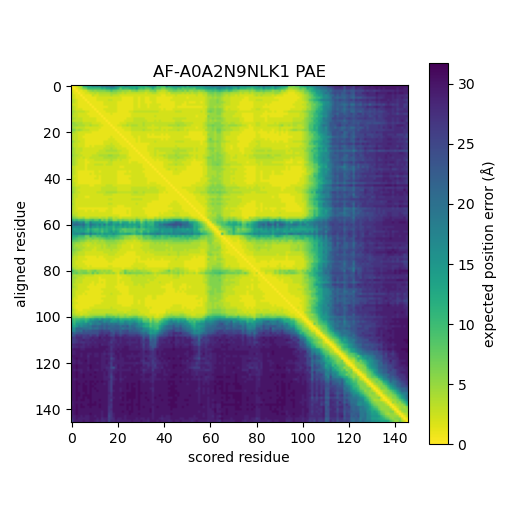13.438 1.00 97.75 97 MET A C 1
ATOM 758 O O . MET A 1 97 ? 1.935 0.412 14.528 1.00 97.75 97 MET A O 1
ATOM 762 N N . GLU A 1 98 ? 2.261 -1.076 12.879 1.00 96.81 98 GLU A N 1
ATOM 763 C CA . GLU A 1 98 ? 3.346 -1.794 13.534 1.00 96.81 98 GLU A CA 1
ATOM 764 C C . GLU A 1 98 ? 4.322 -2.311 12.481 1.00 96.81 98 GLU A C 1
ATOM 766 O O . GLU A 1 98 ? 3.920 -2.878 11.461 1.00 96.81 98 GLU A O 1
ATOM 771 N N . ARG A 1 99 ? 5.616 -2.115 12.732 1.00 96.12 99 ARG A N 1
ATOM 772 C CA . ARG A 1 99 ? 6.668 -2.666 11.883 1.00 96.12 99 ARG A CA 1
ATOM 773 C C . ARG A 1 99 ? 6.774 -4.168 12.109 1.00 96.12 99 ARG A C 1
ATOM 775 O O . ARG A 1 99 ? 6.740 -4.618 13.251 1.00 96.12 99 ARG A O 1
ATOM 782 N N . ALA A 1 100 ? 7.006 -4.925 11.041 1.00 93.81 100 ALA A N 1
ATOM 783 C CA . ALA A 1 100 ? 7.466 -6.302 11.169 1.00 93.81 100 ALA A CA 1
ATOM 784 C C . ALA A 1 100 ? 8.713 -6.338 12.072 1.00 93.81 100 ALA A C 1
ATOM 786 O O . ALA A 1 100 ? 9.518 -5.401 12.005 1.00 93.81 100 ALA A O 1
ATOM 787 N N . PRO A 1 101 ? 8.932 -7.380 12.888 1.00 88.94 101 PRO A N 1
ATOM 788 C CA . PRO A 1 101 ? 10.217 -7.541 13.557 1.00 88.94 101 PRO A CA 1
ATOM 789 C C . PRO A 1 101 ? 11.328 -7.557 12.499 1.00 88.94 101 PRO A C 1
ATOM 791 O O . PRO A 1 101 ? 11.145 -8.109 11.411 1.00 88.94 101 PRO A O 1
ATOM 794 N N . ASN A 1 102 ? 12.474 -6.931 12.790 1.00 78.31 102 ASN A N 1
ATOM 795 C CA . ASN A 1 102 ? 13.644 -7.088 11.931 1.00 78.31 102 ASN A CA 1
ATOM 796 C C . ASN A 1 102 ? 13.964 -8.581 11.889 1.00 78.31 102 ASN A C 1
ATOM 798 O O . ASN A 1 102 ? 14.394 -9.147 12.892 1.00 78.31 102 ASN A O 1
ATOM 802 N N . GLN A 1 103 ? 13.735 -9.224 10.748 1.00 63.53 103 GLN A N 1
ATOM 803 C CA . GLN A 1 103 ? 14.251 -10.562 10.542 1.00 63.53 103 GLN A CA 1
ATOM 804 C C . GLN A 1 103 ? 15.763 -10.414 10.418 1.00 63.53 103 GLN A C 1
ATOM 806 O O . GLN A 1 103 ? 16.277 -10.025 9.369 1.00 63.53 103 GLN A O 1
ATOM 811 N N . THR A 1 104 ? 16.480 -10.668 11.512 1.00 63.72 104 THR A N 1
ATOM 812 C CA . THR A 1 104 ? 17.891 -11.019 11.422 1.00 63.72 104 THR A CA 1
ATOM 813 C C . THR A 1 104 ? 17.913 -12.276 10.577 1.00 63.72 104 THR A C 1
ATOM 815 O O . THR A 1 104 ? 17.557 -13.353 11.047 1.00 63.72 104 THR A O 1
ATOM 818 N N . VAL A 1 105 ? 18.231 -12.128 9.294 1.00 61.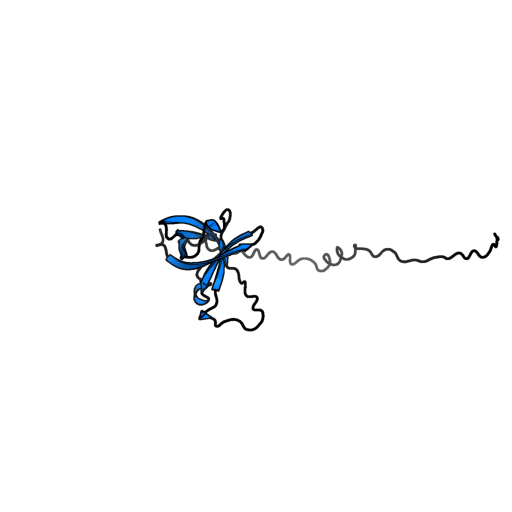81 105 VAL A N 1
ATOM 819 C CA . VAL A 1 105 ? 18.542 -13.277 8.460 1.00 61.81 105 VAL A CA 1
ATOM 820 C C . VAL A 1 105 ? 19.812 -13.838 9.076 1.00 61.81 105 VAL A C 1
ATOM 822 O O . VAL A 1 105 ? 20.906 -13.341 8.802 1.00 61.81 105 VAL A O 1
ATOM 825 N N . GLU A 1 106 ? 19.674 -14.818 9.969 1.00 56.19 106 GLU A N 1
ATOM 826 C CA . GLU A 1 106 ? 20.774 -15.705 10.291 1.00 56.19 106 GLU A CA 1
ATOM 827 C C . GLU A 1 106 ? 21.164 -16.322 8.956 1.00 56.19 106 GLU A C 1
ATOM 829 O O . GLU A 1 106 ? 20.525 -17.237 8.440 1.00 56.19 106 GLU A O 1
ATOM 834 N N . ARG A 1 107 ? 22.185 -15.739 8.324 1.00 55.88 107 ARG A N 1
ATOM 835 C CA . ARG A 1 107 ? 22.916 -16.411 7.269 1.00 55.88 107 ARG A CA 1
ATOM 836 C C . ARG A 1 107 ? 23.492 -17.636 7.952 1.00 55.88 107 ARG A C 1
ATOM 838 O O . ARG A 1 107 ? 24.568 -17.555 8.536 1.00 55.88 107 ARG A O 1
ATOM 845 N N . THR A 1 108 ? 22.770 -18.752 7.923 1.00 53.84 108 THR A N 1
ATOM 846 C CA . THR A 1 108 ? 23.347 -20.049 8.234 1.00 53.84 108 THR A CA 1
ATOM 847 C C . THR A 1 108 ? 24.416 -20.267 7.172 1.00 53.84 108 THR A C 1
ATOM 849 O O . THR A 1 108 ? 24.154 -20.728 6.063 1.00 53.84 108 THR A O 1
ATOM 852 N N . ALA A 1 109 ? 25.633 -19.828 7.483 1.00 54.94 109 ALA A N 1
ATOM 853 C CA . ALA A 1 109 ? 26.836 -20.146 6.750 1.00 54.94 109 ALA A CA 1
ATOM 854 C C . ALA A 1 109 ? 27.140 -21.625 7.006 1.00 54.94 109 ALA A C 1
ATOM 856 O O . ALA A 1 109 ? 28.068 -21.984 7.717 1.00 54.94 109 ALA A O 1
ATOM 857 N N . SER A 1 110 ? 26.319 -22.494 6.435 1.00 52.88 110 SER A N 1
ATOM 858 C CA . SER A 1 110 ? 26.651 -23.886 6.192 1.00 52.88 110 SER A CA 1
ATOM 859 C C . SER A 1 110 ? 26.590 -24.111 4.686 1.00 52.88 110 SER A C 1
ATOM 861 O O . SER A 1 110 ? 25.825 -24.915 4.167 1.00 52.88 110 SER A O 1
ATOM 863 N N . GLN A 1 111 ? 27.454 -23.396 3.956 1.00 51.62 111 GLN A N 1
ATOM 864 C CA . GLN A 1 111 ? 28.069 -24.028 2.794 1.00 51.62 111 GLN A CA 1
ATOM 865 C C . GLN A 1 111 ? 28.832 -25.241 3.340 1.00 51.62 111 GLN A C 1
ATOM 867 O O . GLN A 1 111 ? 29.770 -25.040 4.112 1.00 51.62 111 GLN A O 1
ATOM 872 N N . PRO A 1 112 ? 28.487 -26.490 2.983 1.00 47.72 112 PRO A N 1
ATOM 873 C CA . PRO A 1 112 ? 29.416 -27.580 3.196 1.00 47.72 112 PRO A CA 1
ATOM 874 C C . PRO A 1 112 ? 30.632 -27.309 2.306 1.00 47.72 112 PRO A C 1
ATOM 876 O O . PRO A 1 112 ? 30.615 -27.542 1.096 1.00 47.72 112 PRO A O 1
ATOM 879 N N . SER A 1 113 ? 31.702 -26.794 2.908 1.00 58.34 113 SER A N 1
ATOM 880 C CA . SER A 1 113 ? 33.060 -26.838 2.377 1.00 58.34 113 SER A CA 1
ATOM 881 C C . SER A 1 113 ? 33.512 -28.301 2.364 1.00 58.34 113 SER A C 1
ATOM 883 O O . SER A 1 113 ? 34.279 -28.765 3.199 1.00 58.34 113 SER A O 1
ATOM 885 N N . GLY A 1 114 ? 32.958 -29.086 1.441 1.00 45.88 114 GLY A N 1
ATOM 886 C CA . GLY A 1 114 ? 33.133 -30.529 1.456 1.00 45.88 114 GLY A CA 1
ATOM 887 C C . GLY A 1 114 ? 32.790 -31.190 0.132 1.00 45.88 114 GLY A C 1
ATOM 888 O O . GLY A 1 114 ? 31.666 -31.636 -0.064 1.00 45.88 114 GLY A O 1
ATOM 889 N N . ARG A 1 115 ? 33.831 -31.357 -0.693 1.00 46.69 115 ARG A N 1
ATOM 890 C CA . ARG A 1 115 ? 33.978 -32.261 -1.854 1.00 46.69 115 ARG A CA 1
ATOM 891 C C . ARG A 1 115 ? 33.595 -31.708 -3.241 1.00 46.69 115 ARG A C 1
ATOM 893 O O . ARG A 1 115 ? 32.417 -31.678 -3.603 1.00 46.69 115 ARG A O 1
ATOM 900 N N . PRO A 1 116 ? 34.589 -31.406 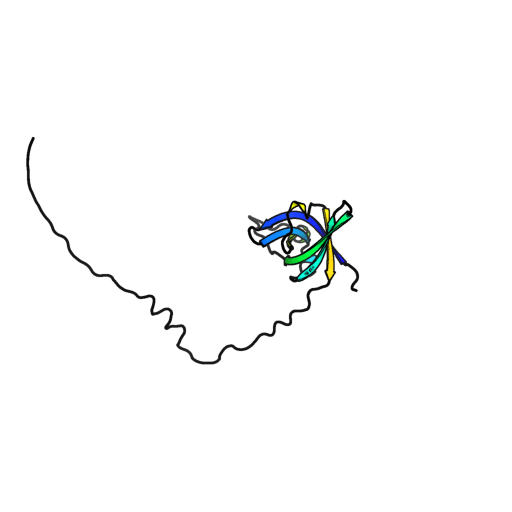-4.103 1.00 47.56 116 PRO A N 1
ATOM 901 C CA . PRO A 1 116 ? 34.349 -31.279 -5.533 1.00 47.56 116 PRO A CA 1
ATOM 902 C C . PRO A 1 116 ? 34.032 -32.675 -6.092 1.00 47.56 116 PRO A C 1
ATOM 904 O O . PRO A 1 116 ? 34.848 -33.585 -5.987 1.00 47.56 116 PRO A O 1
ATOM 907 N N . GLY A 1 117 ? 32.849 -32.871 -6.682 1.00 45.81 117 GLY A N 1
ATOM 908 C CA . GLY A 1 117 ? 32.632 -34.048 -7.539 1.00 45.81 117 GLY A CA 1
ATOM 909 C C . GLY A 1 117 ? 31.238 -34.666 -7.611 1.00 45.81 117 GLY A C 1
ATOM 910 O O . GLY A 1 117 ? 31.012 -35.464 -8.516 1.00 45.81 117 GLY A O 1
ATOM 911 N N . LEU A 1 118 ? 30.280 -34.320 -6.745 1.00 52.38 118 LEU A N 1
ATOM 912 C CA . LEU A 1 118 ? 28.995 -35.046 -6.712 1.00 52.38 118 LEU A CA 1
ATOM 913 C C . LEU A 1 118 ? 27.843 -34.402 -7.502 1.00 52.38 118 LEU A C 1
ATOM 915 O O . LEU A 1 118 ? 26.990 -35.127 -8.010 1.00 52.38 118 LEU A O 1
ATOM 919 N N . PHE A 1 119 ? 27.873 -33.092 -7.766 1.00 47.34 119 PHE A N 1
ATOM 920 C CA . PHE A 1 119 ? 26.848 -32.447 -8.608 1.00 47.34 119 PHE A CA 1
ATOM 921 C C . PHE A 1 119 ? 27.006 -32.703 -10.121 1.00 47.34 119 PHE A C 1
ATOM 923 O O . PHE A 1 119 ? 26.056 -32.513 -10.876 1.00 47.34 119 PHE A O 1
ATOM 930 N N . LYS A 1 120 ? 28.146 -33.245 -10.582 1.00 43.62 120 LYS A N 1
ATOM 931 C CA . LYS A 1 120 ? 28.309 -33.714 -11.977 1.00 43.62 120 LYS A CA 1
ATOM 932 C C . LYS A 1 120 ? 27.764 -35.129 -12.227 1.00 43.62 120 LYS A C 1
ATOM 934 O O . LYS A 1 120 ? 27.700 -35.541 -13.385 1.00 43.62 120 LYS A O 1
ATOM 939 N N . ARG A 1 121 ? 27.367 -35.879 -11.186 1.00 41.53 121 ARG A N 1
ATOM 940 C CA . ARG A 1 121 ? 26.902 -37.276 -11.322 1.00 41.53 121 ARG A CA 1
ATOM 941 C C . ARG A 1 121 ? 25.379 -37.430 -11.392 1.00 41.53 121 ARG A C 1
ATOM 943 O O . ARG A 1 121 ? 24.920 -38.414 -11.959 1.00 41.53 121 ARG A O 1
ATOM 950 N N . LEU A 1 122 ? 24.611 -36.439 -10.934 1.00 44.34 122 LEU A N 1
ATOM 951 C CA . LEU A 1 122 ? 23.147 -36.415 -11.083 1.00 44.34 122 LEU A CA 1
ATOM 952 C C . LEU A 1 122 ? 22.683 -35.899 -12.457 1.00 44.34 122 LEU A C 1
ATOM 954 O O . LEU A 1 122 ? 21.673 -36.364 -12.968 1.00 44.34 122 LEU A O 1
ATOM 958 N N . TRP A 1 123 ? 23.482 -35.068 -13.135 1.00 47.44 123 TRP A N 1
ATOM 959 C CA . TRP A 1 123 ? 23.218 -34.663 -14.527 1.00 47.44 123 TRP A CA 1
ATOM 960 C C . TRP A 1 123 ? 23.754 -35.640 -15.589 1.00 47.44 123 TRP A C 1
ATOM 962 O O . TRP A 1 123 ? 23.440 -35.503 -16.766 1.00 47.44 123 TRP A O 1
ATOM 972 N N . ARG A 1 124 ? 24.525 -36.668 -15.197 1.00 44.62 124 ARG A N 1
ATOM 973 C CA . ARG A 1 124 ? 25.111 -37.677 -16.109 1.00 44.62 124 ARG A CA 1
ATOM 974 C C . ARG A 1 124 ? 24.410 -39.045 -16.053 1.00 44.62 124 ARG A C 1
ATOM 976 O O . ARG A 1 124 ? 24.956 -40.042 -16.514 1.00 44.62 124 ARG A O 1
ATOM 983 N N . LEU A 1 125 ? 23.198 -39.089 -15.496 1.00 45.62 125 LEU A N 1
ATOM 984 C CA . LEU A 1 125 ? 22.295 -40.249 -15.534 1.00 45.62 125 LEU A CA 1
ATOM 985 C C . LEU A 1 125 ? 20.975 -39.974 -16.277 1.00 45.62 125 LEU A C 1
ATOM 987 O O . LEU A 1 125 ? 20.220 -40.921 -16.509 1.00 45.62 125 LEU A O 1
ATOM 991 N N . ALA A 1 126 ? 20.778 -38.745 -16.775 1.00 43.88 126 ALA A N 1
ATOM 992 C CA . ALA A 1 126 ? 19.898 -38.433 -17.905 1.00 43.88 126 ALA A CA 1
ATOM 993 C C . ALA A 1 126 ? 20.605 -38.815 -19.223 1.00 43.88 126 ALA A C 1
ATOM 995 O O . ALA A 1 126 ? 21.033 -37.992 -20.027 1.00 43.88 126 ALA A O 1
ATOM 996 N N . ARG A 1 127 ? 20.806 -40.128 -19.355 1.00 46.66 127 ARG A N 1
ATOM 997 C CA . ARG A 1 127 ? 21.149 -40.882 -20.566 1.00 46.66 127 ARG A CA 1
ATOM 998 C C . ARG A 1 127 ? 20.214 -40.433 -21.709 1.00 46.66 127 ARG A C 1
ATOM 1000 O O . ARG A 1 127 ? 19.021 -40.328 -21.486 1.00 46.66 127 ARG A O 1
ATOM 1007 N N . GLY A 1 128 ? 20.646 -40.187 -22.943 1.00 38.59 128 GLY A N 1
ATOM 1008 C CA . GLY A 1 128 ? 21.818 -40.763 -23.591 1.00 38.59 128 GLY A CA 1
ATOM 1009 C C . GLY A 1 128 ? 21.642 -42.266 -23.828 1.00 38.59 128 GLY A C 1
ATOM 1010 O O . GLY A 1 128 ? 22.470 -43.032 -23.351 1.00 38.59 128 GLY A O 1
ATOM 1011 N N . ARG A 1 129 ? 20.536 -42.676 -24.469 1.00 44.19 129 ARG A N 1
ATOM 1012 C CA . ARG A 1 129 ? 20.250 -43.968 -25.146 1.00 44.19 129 ARG A CA 1
ATOM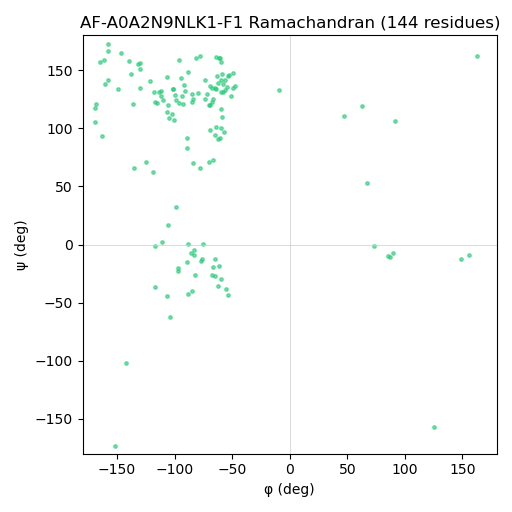 1013 C C . ARG A 1 129 ? 18.946 -43.736 -25.938 1.00 44.19 129 ARG A C 1
ATOM 1015 O O . ARG A 1 129 ? 17.975 -43.331 -25.323 1.00 44.19 129 ARG A O 1
ATOM 1022 N N . SER A 1 130 ? 18.818 -43.872 -27.254 1.00 39.81 130 SER A N 1
ATOM 1023 C CA . SER A 1 130 ? 19.600 -44.611 -28.241 1.00 39.81 130 SER A CA 1
ATOM 1024 C C . SER A 1 130 ? 19.378 -44.015 -29.636 1.00 39.81 130 SER A C 1
ATOM 1026 O O . SER A 1 130 ? 18.249 -43.704 -30.004 1.00 39.81 130 SER A O 1
ATOM 1028 N N . ALA A 1 131 ? 20.443 -43.952 -30.431 1.00 44.06 131 ALA A N 1
ATOM 1029 C CA . ALA A 1 131 ? 20.371 -43.918 -31.885 1.00 44.06 131 ALA A CA 1
ATOM 1030 C C . ALA A 1 131 ? 21.026 -45.197 -32.427 1.00 44.06 131 ALA A C 1
ATOM 1032 O O . ALA A 1 131 ? 22.198 -45.438 -32.151 1.00 44.06 131 ALA A O 1
ATOM 1033 N N . SER A 1 132 ? 20.275 -45.989 -33.194 1.00 41.91 132 SER A N 1
ATOM 1034 C CA . SER A 1 132 ? 20.762 -46.896 -34.253 1.00 41.91 132 SER A CA 1
ATOM 1035 C C . SER A 1 132 ? 19.538 -47.395 -35.037 1.00 41.91 132 SER A C 1
ATOM 1037 O O . SER A 1 132 ? 18.678 -48.051 -34.457 1.00 41.91 132 SER A O 1
ATOM 1039 N N . ARG A 1 133 ? 19.297 -46.897 -36.263 1.00 41.44 133 ARG A N 1
ATOM 1040 C CA . ARG A 1 133 ? 19.599 -47.569 -37.555 1.00 41.44 133 ARG A CA 1
ATOM 1041 C C . ARG A 1 133 ? 19.132 -49.029 -37.571 1.00 41.44 133 ARG A C 1
ATOM 1043 O O . ARG A 1 133 ? 19.690 -49.854 -36.866 1.00 41.44 133 ARG A O 1
ATOM 1050 N N . SER A 1 134 ? 18.119 -49.404 -38.342 1.00 38.50 134 SER A N 1
ATOM 1051 C CA . SER A 1 134 ? 18.128 -49.789 -39.777 1.00 38.50 134 SER A CA 1
ATOM 1052 C C . SER A 1 134 ? 16.783 -50.542 -39.989 1.00 38.50 134 SER A C 1
ATOM 1054 O O . SER A 1 134 ? 16.166 -50.905 -38.997 1.00 38.50 134 SER A O 1
ATOM 1056 N N . ALA A 1 135 ? 16.163 -50.801 -41.136 1.00 38.28 135 ALA A N 1
ATOM 1057 C CA . ALA A 1 135 ? 16.550 -50.978 -42.522 1.00 38.28 135 ALA A CA 1
ATOM 1058 C C . ALA A 1 135 ? 15.265 -50.880 -43.380 1.00 38.28 135 ALA A C 1
ATOM 1060 O O . ALA A 1 135 ? 14.157 -51.117 -42.900 1.00 38.28 135 ALA A O 1
ATOM 1061 N N . THR A 1 136 ? 15.428 -50.555 -44.656 1.00 47.88 136 THR A N 1
ATOM 1062 C CA . THR A 1 136 ? 14.425 -50.668 -45.723 1.00 47.88 136 THR A CA 1
ATOM 1063 C C . THR A 1 136 ? 13.964 -52.123 -45.899 1.00 47.88 136 THR A C 1
ATOM 1065 O O . THR A 1 136 ? 14.756 -53.041 -45.679 1.00 47.88 136 THR A O 1
ATOM 1068 N N . PRO A 1 137 ? 12.765 -52.343 -46.462 1.00 49.72 137 PRO A N 1
ATOM 1069 C CA . PRO A 1 137 ? 12.748 -53.176 -47.658 1.00 49.72 137 PRO A CA 1
ATOM 1070 C C . PRO A 1 137 ? 11.968 -52.534 -48.807 1.00 49.72 137 PRO A C 1
ATOM 1072 O O . PRO A 1 137 ? 10.853 -52.038 -48.657 1.00 49.72 137 PRO A O 1
ATOM 1075 N N . ARG A 1 138 ? 12.591 -52.599 -49.988 1.00 44.06 138 ARG A N 1
ATOM 1076 C CA . ARG A 1 138 ? 11.902 -52.647 -51.277 1.00 44.06 138 ARG A CA 1
ATOM 1077 C C . ARG A 1 138 ? 10.916 -53.818 -51.256 1.00 44.06 138 ARG A C 1
ATOM 1079 O O . ARG A 1 138 ? 11.319 -54.927 -50.922 1.00 44.06 138 ARG A O 1
ATOM 1086 N N . HIS A 1 139 ? 9.702 -53.600 -51.744 1.00 43.97 139 HIS A N 1
ATOM 1087 C CA . HIS A 1 139 ? 9.068 -54.599 -52.593 1.00 43.97 139 HIS A CA 1
ATOM 1088 C C . HIS A 1 139 ? 8.402 -53.917 -53.781 1.00 43.97 139 HIS A C 1
ATOM 1090 O O . HIS A 1 139 ? 7.575 -53.018 -53.659 1.00 43.97 139 HIS A O 1
ATOM 1096 N N . GLU A 1 140 ? 8.875 -54.350 -54.934 1.00 40.97 140 GLU A N 1
ATOM 1097 C CA . GLU A 1 140 ? 8.475 -53.990 -56.274 1.00 40.97 140 GLU A CA 1
ATOM 1098 C C . GLU A 1 140 ? 7.325 -54.903 -56.731 1.00 40.97 140 GLU A C 1
ATOM 1100 O O . GLU A 1 140 ? 7.268 -56.078 -56.367 1.00 40.97 140 GLU A O 1
ATOM 1105 N N . THR A 1 141 ? 6.454 -54.341 -57.578 1.00 48.53 141 THR A N 1
ATOM 1106 C CA . THR A 1 141 ? 5.487 -54.975 -58.502 1.00 48.53 141 THR A CA 1
ATOM 1107 C C . THR A 1 141 ? 4.341 -55.848 -57.965 1.00 48.53 141 THR A C 1
ATOM 1109 O O . THR A 1 141 ? 4.541 -56.985 -57.559 1.00 48.53 141 THR A O 1
ATOM 1112 N N . SER A 1 142 ? 3.099 -55.425 -58.247 1.00 50.22 142 SER A N 1
ATOM 1113 C CA . SER A 1 142 ? 2.299 -56.134 -59.262 1.00 50.22 142 SER A CA 1
ATOM 1114 C C . SER A 1 142 ? 1.133 -55.305 -59.817 1.00 50.22 142 SER A C 1
ATOM 1116 O O . SER A 1 142 ? 0.409 -54.629 -59.093 1.00 50.22 142 SER A O 1
ATOM 1118 N N . ARG A 1 143 ? 0.969 -55.403 -61.138 1.00 53.66 143 ARG A N 1
ATOM 1119 C CA . ARG A 1 143 ? -0.171 -54.961 -61.954 1.00 53.66 143 ARG A CA 1
ATOM 1120 C C . ARG A 1 143 ? -1.476 -55.638 -61.505 1.00 53.66 143 ARG A C 1
ATOM 1122 O O . ARG A 1 143 ? -1.461 -56.847 -61.297 1.00 53.66 143 ARG A O 1
ATOM 1129 N N . ARG A 1 144 ? -2.620 -54.944 -61.599 1.00 53.00 144 ARG A N 1
ATOM 1130 C CA . ARG A 1 144 ? -3.820 -55.475 -62.289 1.00 53.00 144 ARG A CA 1
ATOM 1131 C C . ARG A 1 144 ? -4.904 -54.409 -62.499 1.00 53.00 144 ARG A C 1
ATOM 1133 O O . ARG A 1 144 ? -5.461 -53.872 -61.556 1.00 53.00 144 ARG A O 1
ATOM 1140 N N . THR A 1 145 ? -5.167 -54.168 -63.780 1.00 60.00 145 THR A N 1
ATOM 1141 C CA . THR A 1 145 ? -6.448 -53.848 -64.434 1.00 60.00 145 THR A CA 1
ATOM 1142 C C . THR A 1 145 ? -7.725 -53.991 -63.597 1.00 60.00 145 THR A C 1
ATOM 1144 O O . THR A 1 145 ? -8.011 -55.091 -63.117 1.00 60.00 145 THR A O 1
ATOM 1147 N N . ARG A 1 146 ? -8.588 -52.974 -63.646 1.00 59.12 146 ARG A N 1
ATOM 1148 C CA . ARG A 1 146 ? -9.808 -52.986 -64.471 1.00 59.12 146 ARG A CA 1
ATOM 1149 C C . ARG A 1 146 ? -10.287 -51.565 -64.729 1.00 59.12 146 ARG A C 1
ATOM 1151 O O . ARG A 1 146 ? -10.071 -50.723 -63.835 1.00 59.12 146 ARG A O 1
#

Secondary structure (DSSP, 8-state):
-PPPEEEEE--EEEEETTTEEEEEEEEGGGGGG--TT-EEEEE-TTS-EEEEEEEEE------SSSPPPGGG-EEEEEEPTT--GGGS-TTPEEEEEEPPP--------------TTSHHHHTTSS--------------------

Radius of gyration: 29.34 Å; Cα contacts (8 Å, |Δi|>4): 230; chains: 1; bounding box: 51×68×86 Å

Nearest PDB structures (foldseek):
  5nik-assembly1_D  TM=5.797E-01  e=1.699E+00  Escherichia coli K-12
  1nzi-assembly1_B  TM=2.086E-01  e=6.123E+00  Homo sapiens

Mean predicted aligned error: 14.01 Å

Foldseek 3Di:
DDDKAWFFFFQAWDADPPQGIWGKTGALVCLVVAAFFFWKWWADPVRDIDIWTFRHWDPPDPDVDDDPDRRPDIIITRTGDPDDRVNHGGRTIIIGDGHDPPPPPPPPPPPPPDDDDDVVVVVVVPDDDDDDDDDDDDDDDDDDDD

Sequence (146 aa):
MAKPEFIFSVEHTFTIAGRGVCAVGLRHTQVNSLRPGDRIELRRADGTVVRSQVAAVEWRQTYAVTPPPIEERRFPVLLAPPLLQSDVPAGTKVWLMERAPNQTVERTASQPSGRPGLFKRLWRLARGRSASRSATPRHETSRRTR

Solvent-accessible surface area (backbone atoms only — not comparable to full-atom values): 9338 Å² total; per-residue (Å²): 131,70,75,71,41,82,73,37,48,26,65,42,63,52,73,45,90,99,64,30,27,25,44,25,41,40,39,62,94,43,61,85,77,62,51,58,56,20,31,30,38,40,38,39,86,89,69,52,74,46,79,49,30,32,58,35,73,44,88,79,76,85,54,96,74,74,71,70,59,66,90,74,38,60,32,36,34,30,35,42,67,90,55,53,65,85,77,51,49,60,64,21,33,37,26,42,50,44,78,41,77,83,77,76,75,75,75,76,84,69,74,78,93,72,75,93,71,66,79,68,56,71,70,67,67,73,63,91,80,86,89,79,91,86,80,86,79,90,83,80,90,82,90,80,89,133